Protein AF-A0A834H8C4-F1 (afdb_monomer)

Foldseek 3Di:
DPVVLVVLVVLLVCLVVVLVVLVPDPPRDQEAEDELLNLNVLVSCVVVVHAYAYEDADAPVVVLLVVQCVVVVVPVPDPDQADWDFRPPDPDTDIDGNVVVPVPDPPDDPSVVVSVVSSVVSQVSGPYYDYPDDCVVPVD

Nearest PDB structures (foldseek):
  7vej-assembly1_A  TM=8.868E-01  e=4.089E-11  Phytolacca americana
  7vek-assembly2_B  TM=8.781E-01  e=7.745E-11  Phytolacca americana
  7vel-assembly2_B  TM=8.788E-01  e=1.136E-10  Phytolacca americana
  6lzy-assembly1_B  TM=8.771E-01  e=2.152E-10  Phytolacca americana
  7c2x-assembly1_A  TM=8.708E-01  e=2.598E-09  Glycyrrhiza uralensis

Organism: Rhododendron simsii (NCBI:txid118357)

Mean predicted aligned error: 4.96 Å

Sequence (140 aa):
MDWASNFFVATSMLQQPLEEELGEMEPKPSCIISDMGFPWTIELASKFHIPRIAFHGTCCYSLLCSHNLTVYNVLDNLKSESEPFVVPGLPDPIELTKAQLPGFNSSSSSQLKCVGDRIKEAKKAAYGVVVNSLEELETE

Solvent-accessible surface area (backbone atoms only — not comparable to full-atom values): 8452 Å² total; per-residue (Å²): 132,67,62,66,50,54,48,52,55,56,57,54,64,47,50,62,63,51,48,54,53,58,70,70,44,83,78,67,76,77,58,43,80,42,52,49,88,48,33,69,52,49,59,53,20,58,74,72,73,30,50,28,31,33,30,72,86,47,45,68,68,61,53,50,52,56,48,35,45,62,76,67,49,52,74,81,73,56,91,49,52,78,49,76,44,67,55,65,95,54,94,63,92,44,75,47,36,53,70,79,38,78,92,72,55,87,85,58,54,75,61,47,50,53,52,52,54,44,27,55,52,34,60,71,71,31,74,44,72,54,64,73,68,55,70,86,78,66,77,119

Radius of gyration: 17.71 Å; Cα contacts (8 Å, |Δi|>4): 141; chains: 1; bounding box: 40×24×49 Å

Secondary structure (DSSP, 8-state):
--HHHHHHHHHHTTHHHHHHHHHH-SSPPS-EEEETT-TTHHHHHHHTT--EEEE-SS-HHHHHHHHHHHHTTGGGG-SSTT-EE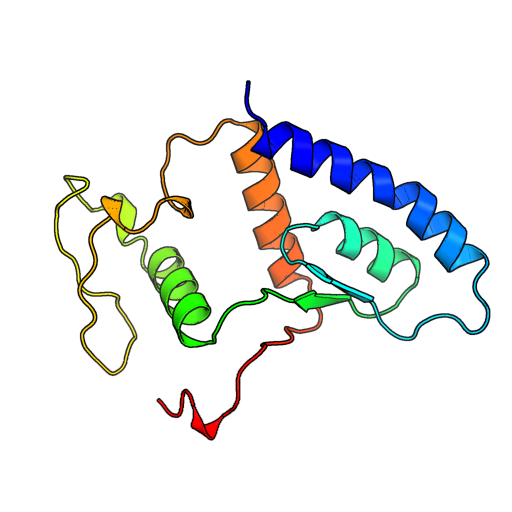EPTT-SS--EEEGGG-GGG-TT--HHHHHHHHHHHHHHHHSSEEE-S--GGGS--

pLDDT: mean 89.81, std 9.22, range [50.56, 97.62]

Structure (mmCIF, N/CA/C/O backbone):
data_AF-A0A834H8C4-F1
#
_entry.id   AF-A0A834H8C4-F1
#
loop_
_atom_site.group_PDB
_atom_site.id
_atom_site.type_symbol
_atom_site.label_atom_id
_atom_site.label_alt_id
_atom_site.label_comp_id
_atom_site.label_asym_id
_atom_site.label_entity_id
_atom_site.label_seq_id
_atom_site.pdbx_PDB_ins_code
_atom_site.Cartn_x
_atom_site.Cartn_y
_atom_site.Cartn_z
_atom_site.occupancy
_atom_site.B_iso_or_equiv
_atom_site.auth_seq_id
_atom_site.auth_comp_id
_atom_site.auth_asym_id
_atom_site.auth_atom_id
_atom_site.pdbx_PDB_model_num
ATOM 1 N N . MET A 1 1 ? 20.766 13.135 4.242 1.00 50.56 1 MET A N 1
ATOM 2 C CA . MET A 1 1 ? 19.725 12.968 5.276 1.00 50.56 1 MET A CA 1
ATOM 3 C C . MET A 1 1 ? 18.566 12.270 4.593 1.00 50.56 1 MET A C 1
ATOM 5 O O . MET A 1 1 ? 18.087 12.799 3.604 1.00 50.56 1 MET A O 1
ATOM 9 N N . ASP A 1 2 ? 18.214 11.058 5.016 1.00 75.25 2 ASP A N 1
ATOM 10 C CA . ASP A 1 2 ? 17.134 10.279 4.394 1.00 75.25 2 ASP A CA 1
ATOM 11 C C . ASP A 1 2 ? 15.786 10.731 4.977 1.00 75.25 2 ASP A C 1
ATOM 13 O O . ASP A 1 2 ? 15.315 10.214 5.992 1.00 75.25 2 ASP A O 1
ATOM 17 N N . TRP A 1 3 ? 15.211 11.787 4.392 1.00 83.06 3 TRP A N 1
ATOM 18 C CA . TRP A 1 3 ? 13.956 12.380 4.866 1.00 83.06 3 TRP A CA 1
ATOM 19 C C . TRP A 1 3 ? 12.778 11.411 4.770 1.00 83.06 3 TRP A C 1
ATOM 21 O O . TRP A 1 3 ? 11.887 11.468 5.612 1.00 83.06 3 TRP A O 1
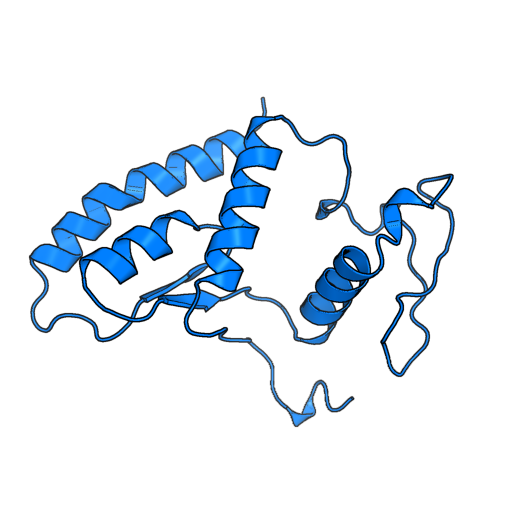ATOM 31 N N . ALA A 1 4 ? 12.792 10.509 3.785 1.00 82.88 4 ALA A N 1
ATOM 32 C CA . ALA A 1 4 ? 11.743 9.517 3.602 1.00 82.88 4 ALA A CA 1
ATOM 33 C C . ALA A 1 4 ? 11.739 8.509 4.758 1.00 82.88 4 ALA A C 1
ATOM 35 O O . ALA A 1 4 ? 10.697 8.281 5.368 1.00 82.88 4 ALA A O 1
ATOM 36 N N . SER A 1 5 ? 12.907 7.972 5.128 1.00 82.12 5 SER A N 1
ATOM 37 C CA . SER A 1 5 ? 13.017 7.081 6.2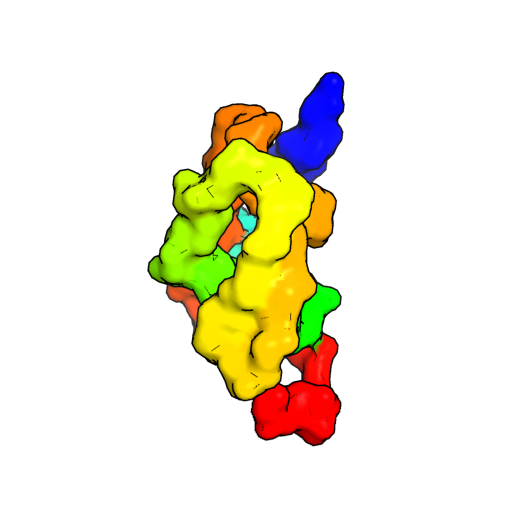90 1.00 82.12 5 SER A CA 1
ATOM 38 C C . SER A 1 5 ? 12.545 7.766 7.580 1.00 82.12 5 SER A C 1
ATOM 40 O O . SER A 1 5 ? 11.693 7.237 8.297 1.00 82.12 5 SER A O 1
ATOM 42 N N . ASN A 1 6 ? 13.022 8.990 7.836 1.00 88.56 6 ASN A N 1
ATOM 43 C CA . ASN A 1 6 ? 12.616 9.759 9.015 1.00 88.56 6 ASN A CA 1
ATOM 44 C C . ASN A 1 6 ? 11.107 10.031 9.047 1.00 88.56 6 ASN A C 1
ATOM 46 O O . ASN A 1 6 ? 10.503 9.988 10.117 1.00 88.56 6 ASN A O 1
ATOM 50 N N . PHE A 1 7 ? 10.494 10.285 7.890 1.00 90.81 7 PHE A N 1
ATOM 51 C CA . PHE A 1 7 ? 9.054 10.484 7.778 1.00 90.81 7 PHE A CA 1
ATOM 52 C C . PHE A 1 7 ? 8.277 9.223 8.178 1.00 90.81 7 PHE A C 1
ATOM 54 O O . PHE A 1 7 ? 7.386 9.303 9.021 1.00 90.81 7 PHE A O 1
ATOM 61 N N . PHE A 1 8 ? 8.647 8.045 7.665 1.00 8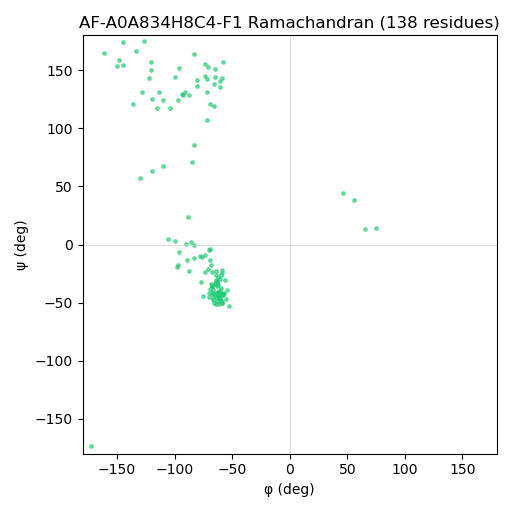9.69 8 PHE A N 1
ATOM 62 C CA . PHE A 1 8 ? 7.982 6.794 8.049 1.00 89.69 8 PHE A CA 1
ATOM 63 C C . PHE A 1 8 ? 8.146 6.479 9.538 1.00 89.69 8 PHE A C 1
ATOM 65 O O . PHE A 1 8 ? 7.170 6.104 10.192 1.00 89.69 8 PHE A O 1
ATOM 72 N N . VAL A 1 9 ? 9.336 6.703 10.103 1.00 90.31 9 VAL A N 1
ATOM 73 C CA . VAL A 1 9 ? 9.559 6.567 11.550 1.00 90.31 9 VAL A CA 1
ATOM 74 C C . VAL A 1 9 ? 8.642 7.513 12.325 1.00 90.31 9 VAL A C 1
ATOM 76 O O . VAL A 1 9 ? 7.910 7.054 13.201 1.00 90.31 9 VAL A O 1
ATOM 79 N N . ALA A 1 10 ? 8.602 8.797 11.966 1.00 93.88 10 ALA A N 1
ATOM 80 C CA . ALA A 1 10 ? 7.743 9.775 12.629 1.00 93.88 10 ALA A CA 1
ATOM 81 C C . ALA A 1 10 ? 6.257 9.391 12.549 1.00 93.88 10 ALA A C 1
ATOM 83 O O . ALA A 1 10 ? 5.554 9.452 13.553 1.00 93.88 10 ALA A O 1
ATOM 84 N N . THR A 1 11 ? 5.779 8.920 11.392 1.00 95.06 11 THR A N 1
ATOM 85 C CA . THR A 1 11 ? 4.377 8.488 11.248 1.00 95.06 11 THR A CA 1
ATOM 86 C C . THR A 1 11 ? 4.054 7.269 12.108 1.00 95.06 11 THR A C 1
ATOM 88 O O . THR A 1 11 ? 2.949 7.178 12.627 1.00 95.06 11 THR A O 1
ATOM 91 N N . SER A 1 12 ? 5.008 6.356 12.327 1.00 93.62 12 SER A N 1
ATOM 92 C CA . SER A 1 12 ? 4.797 5.200 13.208 1.00 93.62 12 SER A CA 1
ATOM 93 C C . SER A 1 12 ? 4.646 5.583 14.682 1.00 93.62 12 SER A C 1
ATOM 95 O O . SER A 1 12 ? 3.973 4.879 15.429 1.00 93.62 12 SER A O 1
ATOM 97 N N . MET A 1 13 ? 5.180 6.737 15.096 1.00 96.12 13 MET A N 1
ATOM 98 C CA . MET A 1 13 ? 4.993 7.259 16.454 1.00 96.12 13 MET A CA 1
ATOM 99 C C . MET A 1 13 ? 3.547 7.712 16.720 1.00 96.12 13 MET A C 1
ATOM 101 O O . MET A 1 13 ? 3.180 7.905 17.874 1.00 96.12 13 MET A O 1
ATOM 105 N N . LEU A 1 14 ? 2.712 7.842 15.679 1.00 96.94 14 LEU A N 1
ATOM 106 C CA . LEU A 1 14 ? 1.277 8.122 15.813 1.00 96.94 14 LEU A CA 1
ATOM 107 C C . LEU A 1 14 ? 0.462 6.891 16.237 1.00 96.94 14 LEU A C 1
ATOM 109 O O . LEU A 1 14 ? -0.706 7.041 16.586 1.00 96.94 14 LEU A O 1
ATOM 113 N N . GLN A 1 15 ? 1.054 5.690 16.228 1.00 96.75 15 GLN A N 1
ATOM 114 C CA . GLN A 1 15 ? 0.357 4.451 16.576 1.00 96.75 15 GLN A CA 1
ATOM 115 C C . GLN A 1 15 ? -0.219 4.486 17.992 1.00 96.75 15 GLN A C 1
ATOM 117 O O . 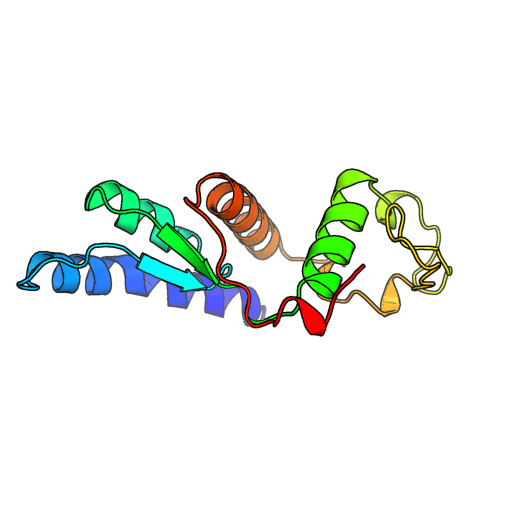GLN A 1 15 ? -1.401 4.206 18.160 1.00 96.75 15 GLN A O 1
ATOM 122 N N . GLN A 1 16 ? 0.592 4.845 18.992 1.00 97.06 16 GLN A N 1
ATOM 123 C CA . GLN A 1 16 ? 0.146 4.867 20.385 1.00 97.06 16 GLN A CA 1
ATOM 124 C C . GLN A 1 16 ? -0.932 5.939 20.636 1.00 97.06 16 GLN A C 1
ATOM 126 O O . GLN A 1 16 ? -1.982 5.570 21.153 1.00 97.06 16 GLN A O 1
ATOM 131 N N . PRO A 1 17 ? -0.757 7.215 20.231 1.00 97.25 17 PRO A N 1
ATOM 132 C CA . PRO A 1 17 ? -1.814 8.214 20.390 1.00 97.25 17 PRO A CA 1
ATOM 133 C C . PRO A 1 17 ? -3.126 7.807 19.714 1.00 97.25 17 PRO A C 1
ATOM 135 O O . PRO A 1 17 ? -4.193 7.967 20.293 1.00 97.25 17 PRO A O 1
ATOM 138 N N . LEU A 1 18 ? -3.067 7.238 18.504 1.00 96.25 18 LEU A N 1
ATOM 139 C CA . LEU A 1 18 ? -4.275 6.782 17.818 1.00 96.25 18 LEU A CA 1
ATOM 140 C C . LEU A 1 18 ? -4.926 5.593 18.539 1.00 96.25 18 LEU A C 1
ATOM 142 O O . LEU A 1 18 ? -6.146 5.489 18.567 1.00 96.25 18 LEU A O 1
ATOM 146 N N . GLU A 1 19 ? -4.131 4.698 19.120 1.00 96.75 19 GLU A N 1
ATOM 147 C CA . GLU A 1 19 ? -4.639 3.597 19.934 1.00 96.75 19 GLU A CA 1
ATOM 148 C C . GLU A 1 19 ? -5.385 4.081 21.177 1.00 96.75 19 GLU A C 1
ATOM 150 O O . GLU A 1 19 ? -6.476 3.586 21.449 1.00 96.75 19 GLU A O 1
ATOM 155 N N . GLU A 1 20 ? -4.828 5.056 21.894 1.00 97.19 20 GLU A N 1
ATOM 156 C CA . GLU A 1 20 ? -5.464 5.668 23.063 1.00 97.19 20 GLU A CA 1
ATOM 157 C C . GLU A 1 20 ? -6.802 6.318 22.669 1.00 97.19 20 GLU A C 1
ATOM 159 O O . GLU A 1 20 ? -7.836 6.003 23.255 1.00 97.19 20 GLU A O 1
ATOM 164 N N . GLU A 1 21 ? -6.826 7.112 21.594 1.00 96.19 21 GLU A N 1
ATOM 165 C CA . GLU A 1 21 ? -8.054 7.744 21.089 1.00 96.19 21 GLU A CA 1
ATOM 166 C C . GLU A 1 21 ? -9.121 6.718 20.664 1.00 96.19 21 GLU A C 1
ATOM 168 O O . GLU A 1 21 ? -10.294 6.838 21.025 1.00 96.19 21 GLU A O 1
ATOM 173 N N . LEU A 1 22 ? -8.738 5.656 19.943 1.00 95.06 22 LEU A N 1
ATOM 174 C CA . LEU A 1 22 ? -9.659 4.567 19.588 1.00 95.06 22 LEU A CA 1
ATOM 175 C C . LEU A 1 22 ? -10.181 3.815 20.826 1.00 95.06 22 LEU A C 1
ATOM 177 O O . LEU A 1 22 ? -11.322 3.334 20.836 1.00 95.06 22 LEU A O 1
ATOM 181 N N . GLY A 1 23 ? -9.360 3.720 21.874 1.00 95.50 23 GLY A N 1
ATOM 182 C CA . GLY A 1 23 ? -9.702 3.146 23.175 1.00 95.50 23 GLY A CA 1
ATOM 183 C C . GLY A 1 23 ? -10.800 3.914 23.909 1.00 95.50 23 GLY A C 1
ATOM 184 O O . GLY A 1 23 ? -11.662 3.281 24.518 1.00 95.50 23 GLY A O 1
ATOM 185 N N . GLU A 1 24 ? -10.857 5.234 23.740 1.00 96.62 24 GLU A N 1
ATOM 186 C CA . GLU A 1 24 ? -11.833 6.114 24.400 1.00 96.62 24 GLU A CA 1
ATOM 187 C C . GLU A 1 24 ? -13.059 6.451 23.529 1.00 96.62 24 GLU A C 1
ATOM 189 O O . GLU A 1 24 ? -14.097 6.860 24.046 1.00 96.62 24 GLU A O 1
ATOM 194 N N . MET A 1 25 ? -12.988 6.256 22.206 1.00 95.75 25 MET A N 1
ATOM 195 C CA . MET A 1 25 ? -14.103 6.543 21.291 1.00 95.75 25 MET A CA 1
ATOM 196 C C . MET A 1 25 ? -15.369 5.726 21.588 1.00 95.75 25 MET A C 1
ATOM 198 O O . MET A 1 25 ? -15.303 4.503 21.714 1.00 95.75 25 MET A O 1
ATOM 202 N N . GLU A 1 26 ? -16.528 6.390 21.567 1.00 96.06 26 GLU A N 1
ATOM 203 C CA . GLU A 1 26 ? -17.854 5.765 21.566 1.00 96.06 26 GLU A CA 1
ATOM 204 C C . GLU A 1 26 ? -18.783 6.469 20.550 1.00 96.06 26 GLU A C 1
ATOM 206 O O . GLU A 1 26 ? -19.008 7.678 20.671 1.00 96.06 26 GLU A O 1
ATOM 211 N N . PRO A 1 27 ? -19.336 5.760 19.542 1.00 94.19 27 PRO A N 1
ATOM 212 C CA . PRO A 1 27 ? -19.182 4.326 19.290 1.00 94.19 27 PRO A CA 1
ATOM 213 C C . PRO A 1 27 ? -17.793 3.966 18.739 1.00 94.19 27 PRO A C 1
ATOM 215 O O . PRO A 1 27 ? -17.139 4.776 18.079 1.00 94.19 27 PRO A O 1
ATOM 218 N N . LYS A 1 28 ? -17.370 2.714 18.950 1.00 92.62 28 LYS A N 1
ATOM 219 C CA . LYS A 1 28 ? -16.164 2.166 18.309 1.00 92.62 28 LYS A CA 1
ATOM 220 C C . LYS A 1 28 ? -16.299 2.172 16.780 1.00 92.62 28 LYS A C 1
ATOM 222 O O . LYS A 1 28 ? -17.377 1.854 16.266 1.00 92.62 28 LYS A O 1
ATOM 227 N N . PRO A 1 29 ? -15.227 2.491 16.030 1.00 95.69 29 PRO A N 1
ATOM 228 C CA . PRO A 1 29 ? -15.260 2.385 14.579 1.00 95.69 29 PRO A CA 1
ATOM 229 C C . PRO A 1 29 ? -15.416 0.926 14.153 1.00 95.69 29 PRO A C 1
ATOM 231 O O . PRO A 1 29 ? -14.949 0.012 14.826 1.00 95.69 29 PRO A O 1
ATOM 234 N N . SER A 1 30 ? -16.037 0.709 12.998 1.00 97.06 30 SER A N 1
ATOM 235 C CA . SER A 1 30 ? -16.212 -0.624 12.417 1.00 97.06 30 SER A CA 1
ATOM 236 C C . SER A 1 30 ? -15.061 -1.050 11.504 1.00 97.06 30 SER A C 1
ATOM 238 O O . SER A 1 30 ? -14.982 -2.219 11.141 1.00 97.06 30 SER A O 1
ATOM 240 N N . CYS A 1 31 ? -14.185 -0.126 11.099 1.00 97.31 31 CYS A N 1
ATOM 241 C CA . CYS A 1 31 ? -13.018 -0.396 10.259 1.00 97.31 31 CYS A CA 1
ATOM 242 C C . CYS A 1 31 ? -11.981 0.732 10.357 1.00 97.31 31 CYS A C 1
ATOM 244 O O . CYS A 1 31 ? -12.291 1.836 10.805 1.00 97.31 31 CYS A O 1
ATOM 246 N N . ILE A 1 32 ? -10.759 0.461 9.892 1.00 97.44 32 ILE A N 1
ATOM 247 C CA . ILE A 1 32 ? -9.719 1.472 9.672 1.00 97.44 32 ILE A CA 1
ATOM 248 C C . ILE A 1 32 ? -9.422 1.544 8.178 1.00 97.44 32 ILE A C 1
ATOM 250 O O . ILE A 1 32 ? -8.927 0.577 7.598 1.00 97.44 32 ILE A O 1
ATOM 254 N N . ILE A 1 33 ? -9.663 2.701 7.564 1.00 97.25 33 ILE A N 1
ATOM 255 C CA . ILE A 1 33 ? -9.165 3.013 6.221 1.00 97.25 33 ILE A CA 1
ATOM 256 C C . ILE A 1 33 ? -7.889 3.827 6.390 1.00 97.25 33 ILE A C 1
ATOM 258 O O . ILE A 1 33 ? -7.883 4.840 7.085 1.00 97.25 33 ILE A O 1
ATOM 262 N N . SER A 1 34 ? -6.791 3.368 5.803 1.00 96.75 34 SER A N 1
ATOM 263 C CA . SER A 1 34 ? -5.481 3.986 6.029 1.00 96.75 34 SER A CA 1
ATOM 264 C C . SER A 1 34 ? -4.571 3.854 4.822 1.00 96.75 34 SER A C 1
ATOM 266 O O . SER A 1 34 ? -4.693 2.919 4.026 1.00 96.75 34 SER A O 1
ATOM 268 N N . ASP A 1 35 ? -3.641 4.800 4.714 1.00 94.62 35 ASP A N 1
ATOM 269 C CA . ASP A 1 35 ? -2.649 4.818 3.651 1.00 94.62 35 ASP A CA 1
ATOM 270 C C . ASP A 1 35 ? -1.795 3.538 3.662 1.00 94.62 35 ASP A C 1
ATOM 272 O O . ASP A 1 35 ? -1.462 2.967 4.714 1.00 94.62 35 ASP A O 1
ATOM 276 N N . MET A 1 36 ? -1.439 3.061 2.473 1.00 88.19 36 MET A N 1
ATOM 277 C CA . MET A 1 36 ? -0.556 1.909 2.307 1.00 88.19 36 MET A CA 1
ATOM 278 C C . MET A 1 36 ? 0.832 2.143 2.935 1.00 88.19 36 MET A C 1
ATOM 280 O O . MET A 1 36 ? 1.415 1.198 3.465 1.00 88.19 36 MET A O 1
ATOM 284 N N . GLY A 1 37 ? 1.305 3.390 2.982 1.00 89.88 37 GLY A N 1
ATOM 285 C CA . GLY A 1 37 ? 2.538 3.818 3.639 1.00 89.88 37 GLY A CA 1
ATOM 286 C C . GLY A 1 37 ? 2.511 3.784 5.170 1.00 89.88 37 GLY A C 1
ATOM 287 O O . GLY A 1 37 ? 3.547 4.000 5.795 1.00 89.88 37 GLY A O 1
ATOM 288 N N . PHE A 1 38 ? 1.372 3.474 5.797 1.00 94.56 38 PHE A N 1
ATOM 289 C CA . PHE A 1 38 ? 1.249 3.330 7.252 1.00 94.56 38 PHE A CA 1
ATOM 290 C C . PHE A 1 38 ? 1.028 1.867 7.646 1.00 94.56 38 PHE A C 1
ATOM 292 O O . PHE A 1 38 ? -0.053 1.523 8.123 1.00 94.56 38 PHE A O 1
ATOM 299 N N . PRO A 1 39 ? 2.013 0.965 7.468 1.00 92.81 39 PRO A N 1
ATOM 300 C CA . PRO A 1 39 ? 1.814 -0.461 7.718 1.00 92.81 39 PRO A CA 1
ATOM 301 C C . PRO A 1 39 ? 1.461 -0.769 9.178 1.00 92.81 39 PRO A C 1
ATOM 303 O O . PRO A 1 39 ? 0.728 -1.715 9.430 1.00 92.81 39 PRO A O 1
ATOM 306 N N . TRP A 1 40 ? 1.903 0.056 10.133 1.00 95.44 40 TRP A N 1
ATOM 307 C CA . TRP A 1 40 ? 1.632 -0.086 11.573 1.00 95.44 40 TRP A CA 1
ATOM 308 C C . TRP A 1 40 ? 0.136 -0.074 11.931 1.00 95.44 40 TRP A C 1
ATOM 310 O O . TRP A 1 40 ? -0.281 -0.613 12.952 1.00 95.44 40 TRP A O 1
ATOM 320 N N . THR A 1 41 ? -0.707 0.480 11.063 1.00 96.81 41 THR A N 1
ATOM 321 C CA . THR A 1 41 ? -2.154 0.526 11.270 1.00 96.81 41 THR A CA 1
ATOM 322 C C . THR A 1 41 ? -2.815 -0.868 11.199 1.00 96.81 41 THR A C 1
ATOM 324 O O . THR A 1 41 ? -3.929 -1.025 11.698 1.00 96.81 41 THR A O 1
ATOM 327 N N . ILE A 1 42 ? -2.160 -1.892 10.625 1.00 95.75 42 ILE A N 1
ATOM 328 C CA . ILE A 1 42 ? -2.678 -3.275 10.647 1.00 95.75 42 ILE A CA 1
ATOM 329 C C . ILE A 1 42 ? -2.676 -3.865 12.062 1.00 95.75 42 ILE A C 1
ATOM 331 O O . ILE A 1 42 ? -3.598 -4.588 12.439 1.00 95.75 42 ILE A O 1
ATOM 335 N N . GLU A 1 43 ? -1.659 -3.528 12.858 1.00 95.12 43 GLU A N 1
ATOM 336 C CA . GLU A 1 43 ? -1.517 -3.979 14.244 1.00 95.12 43 GLU A CA 1
ATOM 337 C C . GLU A 1 43 ? -2.635 -3.371 15.095 1.00 95.12 43 GLU A C 1
ATOM 339 O O . GLU A 1 43 ? -3.284 -4.064 15.876 1.00 95.12 43 GLU A O 1
ATOM 344 N N . LEU A 1 44 ? -2.925 -2.090 14.853 1.00 96.00 44 LEU A N 1
ATOM 345 C CA . LEU A 1 44 ? -4.016 -1.363 15.485 1.00 96.00 44 LEU A CA 1
ATOM 346 C C . LEU A 1 44 ? -5.382 -1.981 15.158 1.00 96.00 44 LEU A C 1
ATOM 348 O O . LEU A 1 44 ? -6.153 -2.302 16.059 1.00 96.00 44 LEU A O 1
ATOM 352 N N . ALA A 1 45 ? -5.659 -2.213 13.873 1.00 96.50 45 ALA A N 1
ATOM 353 C CA . ALA A 1 45 ? -6.900 -2.841 13.427 1.00 96.50 45 ALA A CA 1
ATOM 354 C C . ALA A 1 45 ? -7.087 -4.237 14.054 1.00 96.50 45 ALA A C 1
ATOM 356 O O . ALA A 1 45 ? -8.160 -4.557 14.564 1.00 96.50 45 ALA A O 1
ATOM 357 N N . SER A 1 46 ? -6.006 -5.025 14.108 1.00 95.75 46 SER A N 1
ATOM 358 C CA . SER A 1 46 ? -5.997 -6.350 14.739 1.00 95.75 46 SER A CA 1
ATOM 359 C C . SER A 1 46 ? -6.309 -6.277 16.235 1.00 95.75 46 SER A C 1
ATOM 361 O O . SER A 1 46 ? -7.115 -7.060 16.730 1.00 95.75 46 SER A O 1
ATOM 363 N N . LYS A 1 47 ? -5.725 -5.311 16.954 1.00 96.00 47 LYS A N 1
ATOM 364 C CA . LYS A 1 47 ? -5.943 -5.117 18.395 1.00 96.00 47 LYS A CA 1
ATOM 365 C C . LYS A 1 47 ? -7.397 -4.796 18.737 1.00 96.00 47 LYS A C 1
ATOM 367 O O . LYS A 1 47 ? -7.937 -5.333 19.702 1.00 96.00 47 LYS A O 1
ATOM 372 N N . PHE A 1 48 ? -8.039 -3.955 17.931 1.00 95.94 48 PHE A N 1
ATOM 373 C CA . PHE A 1 48 ? -9.450 -3.600 18.098 1.00 95.94 48 PHE A CA 1
ATOM 374 C C . PHE A 1 48 ? -10.414 -4.590 17.430 1.00 95.94 48 PHE A C 1
ATOM 376 O O . PHE A 1 48 ? -11.621 -4.395 17.509 1.00 95.94 48 PHE A O 1
ATOM 383 N N . HIS A 1 49 ? -9.905 -5.671 16.828 1.00 96.12 49 HIS A N 1
ATOM 384 C CA . HIS A 1 49 ? -10.694 -6.691 16.130 1.00 96.12 49 HIS A CA 1
ATOM 385 C C . HIS A 1 49 ? -11.581 -6.115 15.011 1.00 96.12 49 HIS A C 1
ATOM 387 O O . HIS A 1 49 ? -12.708 -6.562 14.803 1.00 96.12 49 HIS A O 1
ATOM 393 N N . ILE A 1 50 ? -11.059 -5.130 14.275 1.00 97.31 50 ILE A N 1
ATOM 394 C CA . ILE A 1 50 ? -11.739 -4.485 13.146 1.00 97.31 50 ILE A CA 1
ATOM 395 C C . ILE A 1 50 ? -10.926 -4.640 11.854 1.00 97.31 50 ILE A C 1
ATOM 397 O O . ILE A 1 50 ? -9.699 -4.720 11.899 1.00 97.31 50 ILE A O 1
ATOM 401 N N . PRO A 1 51 ? -11.569 -4.687 10.675 1.00 97.62 51 PRO A N 1
ATOM 402 C CA . PRO A 1 51 ? -10.860 -4.768 9.405 1.00 97.62 51 PRO A CA 1
ATOM 403 C C . PRO A 1 51 ? -10.051 -3.498 9.118 1.00 97.62 51 PRO A C 1
ATOM 405 O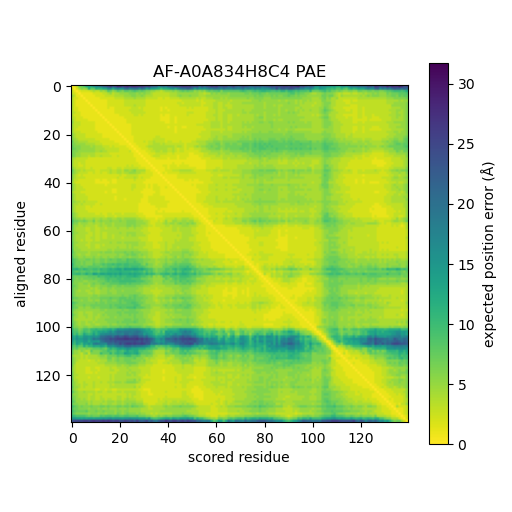 O . PRO A 1 51 ? -10.540 -2.375 9.270 1.00 97.62 51 PRO A O 1
ATOM 408 N N . ARG A 1 52 ? -8.829 -3.683 8.606 1.00 97.56 52 ARG A N 1
ATOM 409 C CA . ARG A 1 52 ? -8.081 -2.629 7.909 1.00 97.56 52 ARG A CA 1
ATOM 410 C C . ARG A 1 52 ? -8.354 -2.712 6.413 1.00 97.56 52 ARG A C 1
ATOM 412 O O . ARG A 1 52 ? -8.122 -3.756 5.807 1.00 97.56 52 ARG A O 1
ATOM 419 N N . ILE A 1 53 ? -8.727 -1.592 5.809 1.00 97.31 53 ILE A N 1
ATOM 420 C CA . ILE A 1 53 ? -8.826 -1.425 4.361 1.00 97.31 53 ILE A CA 1
ATOM 421 C C . ILE A 1 53 ? -7.703 -0.481 3.918 1.00 97.31 53 ILE A C 1
ATOM 423 O O . ILE A 1 53 ? -7.545 0.615 4.459 1.00 97.31 53 ILE A O 1
ATOM 427 N N . ALA A 1 54 ? -6.874 -0.921 2.974 1.00 95.06 54 ALA A N 1
ATOM 428 C CA . ALA A 1 54 ? -5.766 -0.112 2.478 1.00 95.06 54 ALA A CA 1
ATOM 429 C C . ALA A 1 54 ? -6.257 0.906 1.441 1.00 95.06 54 ALA A C 1
ATOM 431 O O . ALA A 1 54 ? -7.083 0.586 0.590 1.00 95.06 54 ALA A O 1
ATOM 432 N N . PHE A 1 55 ? -5.704 2.112 1.474 1.00 95.06 55 PHE A N 1
ATOM 433 C CA . PHE A 1 55 ? -5.918 3.133 0.458 1.00 95.06 55 PHE A CA 1
ATOM 434 C C . PHE A 1 55 ? -4.579 3.491 -0.189 1.00 95.06 55 PHE A C 1
ATOM 436 O O . PHE A 1 55 ? -3.616 3.807 0.505 1.00 95.06 55 PHE A O 1
ATOM 443 N N . HIS A 1 56 ? -4.504 3.392 -1.518 1.00 88.62 56 HIS A N 1
ATOM 444 C CA . HIS A 1 56 ? -3.281 3.688 -2.275 1.00 88.62 56 HIS A CA 1
ATOM 445 C C . HIS A 1 56 ? -3.255 5.100 -2.879 1.00 88.62 56 HIS A C 1
ATOM 447 O O . HIS A 1 56 ? -2.191 5.559 -3.279 1.00 88.62 56 HIS A O 1
ATOM 453 N N . GLY A 1 57 ? -4.410 5.762 -3.020 1.00 89.25 57 GLY A N 1
ATOM 454 C CA . GLY A 1 57 ? -4.498 7.088 -3.645 1.00 89.25 57 GLY A CA 1
ATOM 455 C C . GLY A 1 57 ? -4.143 7.143 -5.140 1.00 89.25 57 GLY A C 1
ATOM 456 O O . GLY A 1 57 ? -3.954 8.232 -5.670 1.00 89.25 57 GLY A O 1
ATOM 457 N N . THR A 1 58 ? -4.051 5.997 -5.823 1.00 90.69 58 THR A N 1
ATOM 458 C CA . THR A 1 58 ? -3.711 5.888 -7.255 1.00 90.69 58 THR A CA 1
ATOM 459 C C . THR A 1 58 ? -4.755 5.061 -8.020 1.00 90.69 58 THR A C 1
ATOM 461 O O . THR A 1 58 ? -5.679 4.525 -7.405 1.00 90.69 58 THR A O 1
ATOM 464 N N . CYS A 1 59 ? -4.616 4.975 -9.345 1.00 92.44 59 CYS A N 1
ATOM 465 C CA . CYS A 1 59 ? -5.529 4.264 -10.246 1.00 92.44 59 CYS A CA 1
ATOM 466 C C . CYS A 1 59 ? -5.234 2.751 -10.335 1.00 92.44 59 CYS A C 1
ATOM 468 O O . CYS A 1 59 ? -4.146 2.300 -9.949 1.00 92.44 59 CYS A O 1
ATOM 470 N N . CYS A 1 60 ? -6.177 1.956 -10.855 1.00 93.38 60 CYS A N 1
ATOM 471 C CA . CYS A 1 60 ? -6.014 0.505 -11.001 1.00 93.38 60 CYS A CA 1
ATOM 472 C C . CYS A 1 60 ? -4.841 0.165 -11.923 1.00 93.38 60 CYS A C 1
ATOM 474 O O . CYS A 1 60 ? -4.041 -0.712 -11.591 1.00 93.38 60 CYS A O 1
ATOM 476 N N . TYR A 1 61 ? -4.679 0.908 -13.021 1.00 92.88 61 TYR A N 1
ATOM 477 C CA . TYR A 1 61 ? -3.590 0.719 -13.976 1.00 92.88 61 TYR A CA 1
ATOM 478 C C . TYR A 1 61 ? -2.206 0.782 -13.311 1.00 92.88 61 TYR A C 1
ATOM 480 O O . TYR A 1 61 ? -1.361 -0.097 -13.503 1.00 92.88 61 TYR A O 1
ATOM 488 N N . SER A 1 62 ? -1.977 1.783 -12.456 1.00 91.69 62 SER A N 1
ATOM 489 C CA . SER A 1 62 ? -0.694 1.952 -11.759 1.00 91.69 62 SER A CA 1
ATOM 490 C C . SER A 1 62 ? -0.442 0.831 -10.745 1.00 91.69 62 SER A C 1
ATOM 492 O O . SER A 1 62 ? 0.697 0.371 -10.579 1.00 91.69 62 SER A O 1
ATOM 494 N N . LEU A 1 63 ? -1.501 0.355 -10.077 1.00 90.75 63 LEU A N 1
ATOM 495 C CA . LEU A 1 63 ? -1.426 -0.776 -9.149 1.00 90.75 63 LEU A CA 1
ATOM 496 C C . LEU A 1 63 ? -1.109 -2.085 -9.873 1.00 90.75 63 LEU A C 1
ATOM 498 O O . LEU A 1 63 ? -0.269 -2.847 -9.385 1.00 90.75 63 LEU A O 1
ATOM 502 N N . LEU A 1 64 ? -1.738 -2.326 -11.025 1.00 92.31 64 LEU A N 1
ATOM 503 C CA . LEU A 1 64 ? -1.511 -3.513 -11.845 1.00 92.31 64 LEU A CA 1
ATOM 504 C C . LEU A 1 64 ? -0.099 -3.519 -12.435 1.00 92.31 64 LEU A C 1
ATOM 506 O O . LEU A 1 64 ? 0.607 -4.515 -12.288 1.00 92.31 64 LEU A O 1
ATOM 510 N N . CYS A 1 65 ? 0.363 -2.390 -12.986 1.00 93.31 65 CYS A N 1
ATOM 511 C CA . CYS A 1 65 ? 1.749 -2.227 -13.428 1.00 93.31 65 CYS A CA 1
ATOM 512 C C . CYS A 1 65 ? 2.730 -2.593 -12.305 1.00 93.31 65 CYS A C 1
ATOM 514 O O . CYS A 1 65 ? 3.587 -3.458 -12.472 1.00 93.31 65 CYS A O 1
ATOM 516 N N . SER A 1 66 ? 2.566 -1.988 -11.125 1.00 90.06 66 SER A N 1
ATOM 517 C CA . SER A 1 66 ? 3.444 -2.231 -9.972 1.00 90.06 66 SER A CA 1
ATOM 518 C C . SER A 1 66 ? 3.434 -3.696 -9.519 1.00 90.06 66 SER A C 1
ATOM 520 O O . SER A 1 66 ? 4.472 -4.255 -9.151 1.00 90.06 66 SER A O 1
ATOM 522 N N . HIS A 1 67 ? 2.260 -4.332 -9.548 1.00 90.12 67 HIS A N 1
ATOM 523 C CA . HIS A 1 67 ? 2.104 -5.747 -9.235 1.00 90.12 67 HIS A CA 1
ATOM 524 C C . HIS A 1 67 ? 2.842 -6.630 -10.247 1.00 90.12 67 HIS A C 1
ATOM 526 O O . HIS A 1 67 ? 3.664 -7.451 -9.838 1.00 90.12 67 HIS A O 1
ATOM 532 N N . ASN A 1 68 ? 2.622 -6.420 -11.545 1.00 94.00 68 ASN A N 1
ATOM 533 C CA . ASN A 1 68 ? 3.220 -7.228 -12.605 1.00 94.00 68 ASN A CA 1
ATOM 534 C C . ASN A 1 68 ? 4.746 -7.071 -12.638 1.00 94.00 68 ASN A C 1
ATOM 536 O O . ASN A 1 68 ? 5.462 -8.069 -12.679 1.00 94.00 68 ASN A O 1
ATOM 540 N N . LEU A 1 69 ? 5.274 -5.851 -12.501 1.00 91.62 69 LEU A N 1
ATOM 541 C CA . LEU A 1 69 ? 6.723 -5.628 -12.395 1.00 91.62 69 LEU A CA 1
ATOM 542 C C . LEU A 1 69 ? 7.363 -6.458 -11.270 1.00 91.62 69 LEU A C 1
ATOM 544 O O . LEU A 1 69 ? 8.454 -7.000 -11.449 1.00 91.62 69 LEU A O 1
ATOM 548 N N . THR A 1 70 ? 6.660 -6.583 -10.139 1.00 87.56 70 THR A N 1
ATOM 549 C CA . THR A 1 70 ? 7.109 -7.358 -8.975 1.00 87.56 70 THR A CA 1
ATOM 550 C C . THR A 1 70 ? 6.971 -8.865 -9.193 1.00 87.56 70 THR A C 1
ATOM 552 O O . THR A 1 70 ? 7.871 -9.615 -8.843 1.00 87.56 70 THR A O 1
ATOM 555 N N . VAL A 1 71 ? 5.845 -9.336 -9.737 1.00 90.75 71 VAL A N 1
ATOM 556 C CA . VAL A 1 71 ? 5.580 -10.776 -9.919 1.00 90.75 71 VAL A CA 1
ATOM 557 C C . VAL A 1 71 ? 6.485 -11.387 -10.986 1.00 90.75 71 VAL A C 1
ATOM 559 O O . VAL A 1 71 ? 6.958 -12.508 -10.817 1.00 90.75 71 VAL A O 1
ATOM 562 N N . TYR A 1 72 ? 6.755 -10.646 -12.060 1.00 91.25 72 TYR A N 1
ATOM 563 C CA . TYR A 1 72 ? 7.591 -11.108 -13.167 1.00 91.25 72 TYR A CA 1
ATOM 564 C C . TYR A 1 72 ? 9.085 -10.781 -12.989 1.00 91.25 72 TYR A C 1
ATOM 566 O O . TYR A 1 72 ? 9.871 -11.111 -13.873 1.00 91.25 72 TYR A O 1
ATOM 574 N N . ASN A 1 73 ? 9.493 -10.143 -11.879 1.00 89.06 73 ASN A N 1
ATOM 575 C CA . ASN A 1 73 ? 10.876 -9.701 -11.624 1.00 89.06 73 ASN A CA 1
ATOM 576 C C . ASN A 1 73 ? 11.511 -8.987 -12.835 1.00 89.06 73 ASN A C 1
ATOM 578 O O . ASN A 1 73 ? 12.652 -9.254 -13.217 1.00 89.06 73 ASN A O 1
ATOM 582 N N . VAL A 1 74 ? 10.760 -8.086 -13.476 1.00 90.31 74 VAL A N 1
ATOM 583 C CA . VAL A 1 74 ? 11.177 -7.460 -14.746 1.00 90.31 74 VAL A CA 1
ATOM 584 C C . VAL A 1 74 ? 12.478 -6.677 -14.570 1.00 90.31 74 VAL A C 1
ATOM 586 O O . VAL A 1 74 ? 13.392 -6.785 -15.383 1.00 90.31 74 VAL A O 1
ATOM 589 N N . LEU A 1 75 ? 12.580 -5.926 -13.472 1.00 86.62 75 LEU A N 1
ATOM 590 C CA . LEU A 1 75 ? 13.652 -4.954 -13.255 1.00 86.62 75 LEU A CA 1
ATOM 591 C C . LEU A 1 75 ? 15.010 -5.585 -12.926 1.00 86.62 75 LEU A C 1
ATOM 593 O O . LEU A 1 75 ? 16.035 -4.958 -13.186 1.00 86.62 75 LEU A O 1
ATOM 597 N N . ASP A 1 76 ? 15.029 -6.814 -12.406 1.00 85.38 76 ASP 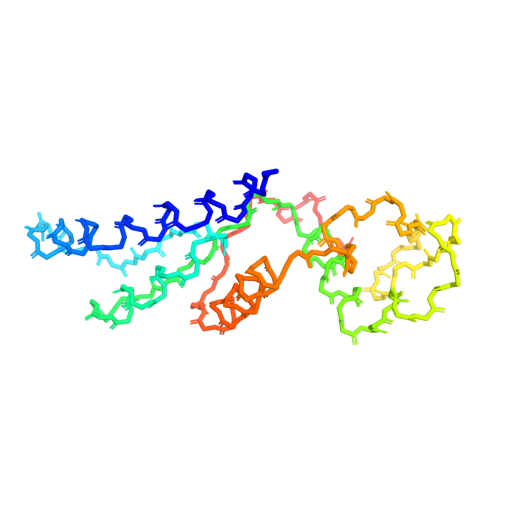A N 1
ATOM 598 C CA . ASP A 1 76 ? 16.265 -7.536 -12.070 1.00 85.38 76 ASP A CA 1
ATOM 599 C C . ASP A 1 76 ? 17.029 -7.993 -13.323 1.00 85.38 76 ASP A C 1
ATOM 601 O O . ASP A 1 76 ? 18.231 -8.249 -13.267 1.00 85.38 76 ASP A O 1
ATOM 605 N N . ASN A 1 77 ? 16.335 -8.084 -14.461 1.00 83.25 77 ASN A N 1
ATOM 606 C CA . ASN A 1 77 ? 16.885 -8.584 -15.720 1.00 83.25 77 ASN A CA 1
ATOM 607 C C . ASN A 1 77 ? 17.367 -7.469 -16.665 1.00 83.25 77 ASN A C 1
ATOM 609 O O . ASN A 1 77 ? 17.963 -7.768 -17.702 1.00 83.25 77 ASN A O 1
ATOM 613 N N . LEU A 1 78 ? 17.120 -6.199 -16.328 1.00 87.38 78 LEU A N 1
ATOM 614 C CA . LEU A 1 78 ? 17.499 -5.055 -17.158 1.00 87.38 78 LEU A CA 1
ATOM 615 C C . LEU A 1 78 ? 18.975 -4.700 -16.964 1.00 87.38 78 LEU A C 1
ATOM 617 O O . LEU A 1 78 ? 19.487 -4.634 -15.846 1.00 87.38 78 LEU A O 1
ATOM 621 N N . LYS A 1 79 ? 19.664 -4.426 -18.070 1.00 87.94 79 LYS A N 1
ATOM 622 C CA . LYS A 1 79 ? 21.096 -4.108 -18.109 1.00 87.94 79 LYS A CA 1
ATOM 623 C C . LYS A 1 79 ? 21.372 -2.622 -17.908 1.00 87.94 79 LYS A C 1
ATOM 625 O O . LYS A 1 79 ? 22.491 -2.265 -17.545 1.00 87.94 79 LYS A O 1
ATOM 630 N N . SER A 1 80 ? 20.398 -1.748 -18.174 1.00 89.62 80 SER A N 1
ATOM 631 C CA . SER A 1 80 ? 20.561 -0.298 -18.015 1.00 89.62 80 SER A CA 1
ATOM 632 C C . SER A 1 80 ? 19.269 0.417 -17.623 1.00 89.62 80 SER A C 1
ATOM 634 O O . SER A 1 80 ? 18.174 -0.069 -17.886 1.00 89.62 80 SER A O 1
ATOM 636 N N . GLU A 1 81 ? 19.403 1.609 -17.036 1.00 88.81 81 GLU A N 1
ATOM 637 C CA . GLU A 1 81 ? 18.259 2.432 -16.618 1.00 88.81 81 GLU A CA 1
ATOM 638 C C . GLU A 1 81 ? 17.386 2.912 -17.792 1.00 88.81 81 GLU A C 1
ATOM 640 O O . GLU A 1 81 ? 16.191 3.146 -17.616 1.00 88.81 81 GLU A O 1
ATOM 645 N N . SER A 1 82 ? 17.975 3.030 -18.987 1.00 93.12 82 SER A N 1
ATOM 646 C CA . SER A 1 82 ? 17.311 3.500 -20.210 1.00 93.12 82 SER A CA 1
ATOM 647 C C . SER A 1 82 ? 16.875 2.366 -21.142 1.00 93.12 82 SER A C 1
ATOM 649 O O . SER A 1 82 ? 16.401 2.644 -22.240 1.00 93.12 82 SER A O 1
ATOM 651 N N . GLU A 1 83 ? 17.077 1.103 -20.755 1.00 94.19 83 GLU A N 1
ATOM 652 C CA . GLU A 1 83 ? 16.636 -0.043 -21.552 1.00 94.19 83 GLU A CA 1
ATOM 653 C C . GLU A 1 83 ? 15.101 -0.110 -21.543 1.00 94.19 83 GLU A C 1
ATOM 655 O O . GLU A 1 83 ? 14.515 -0.186 -20.456 1.00 94.19 83 GLU A O 1
ATOM 660 N N . PRO A 1 84 ? 14.444 -0.046 -22.717 1.00 95.69 84 PRO A N 1
ATOM 661 C CA . PRO A 1 84 ? 12.998 -0.164 -22.797 1.00 95.69 84 PRO A CA 1
ATOM 662 C C . PRO A 1 84 ? 12.560 -1.610 -22.560 1.00 95.69 84 PRO A C 1
ATOM 664 O O . PRO A 1 84 ? 13.218 -2.559 -22.991 1.00 95.69 84 PRO A O 1
ATOM 667 N N . PHE A 1 85 ? 11.418 -1.778 -21.907 1.00 95.50 85 PHE A N 1
ATOM 668 C CA . PHE A 1 85 ? 10.763 -3.066 -21.725 1.00 95.50 85 PHE A CA 1
ATOM 669 C C . PHE A 1 85 ? 9.243 -2.897 -21.762 1.00 95.50 85 PHE A C 1
ATOM 671 O O . PHE A 1 85 ? 8.713 -1.841 -21.419 1.00 95.50 85 PHE A O 1
ATOM 678 N N . VAL A 1 86 ? 8.536 -3.964 -22.134 1.00 96.88 86 VAL A N 1
ATOM 679 C CA . VAL A 1 86 ? 7.069 -3.993 -22.115 1.00 96.88 86 VAL A CA 1
ATOM 680 C C . VAL A 1 86 ? 6.588 -4.518 -20.766 1.00 96.88 86 VAL A C 1
ATOM 682 O O . VAL A 1 86 ? 7.070 -5.552 -20.298 1.00 96.88 86 VAL A O 1
ATOM 685 N N . VAL A 1 87 ? 5.642 -3.821 -20.135 1.00 95.81 87 VAL A N 1
ATOM 686 C CA . VAL A 1 87 ? 5.024 -4.281 -18.885 1.00 95.81 87 VAL A CA 1
ATOM 687 C C . VAL A 1 87 ? 4.230 -5.566 -19.168 1.00 95.81 87 VAL A C 1
ATOM 689 O O . VAL A 1 87 ? 3.297 -5.542 -19.970 1.00 95.81 87 VAL A O 1
ATOM 692 N N . PRO A 1 88 ? 4.570 -6.702 -18.536 1.00 95.69 88 PRO A N 1
ATOM 693 C CA . PRO A 1 88 ? 3.873 -7.958 -18.784 1.00 95.69 88 PRO A CA 1
ATOM 694 C C . PRO A 1 88 ? 2.457 -7.933 -18.199 1.00 95.69 88 PRO A C 1
ATOM 696 O O . PRO A 1 88 ? 2.208 -7.271 -17.193 1.00 95.69 88 PRO A O 1
ATOM 699 N N . GLY A 1 89 ? 1.546 -8.713 -18.787 1.00 93.56 89 GLY A N 1
ATOM 700 C CA . GLY A 1 89 ? 0.214 -8.971 -18.225 1.00 93.56 89 GLY A CA 1
ATOM 701 C C . GLY A 1 89 ? -0.794 -7.824 -18.342 1.00 93.56 89 GLY A C 1
ATOM 702 O O . GLY A 1 89 ? -1.804 -7.868 -17.646 1.00 93.56 89 GLY A O 1
ATOM 703 N N . LEU A 1 90 ? -0.521 -6.816 -19.174 1.00 93.56 90 LEU A N 1
ATOM 704 C CA . LEU A 1 90 ? -1.495 -5.800 -19.584 1.00 93.56 90 LEU A CA 1
ATOM 705 C C . LEU A 1 90 ? -2.128 -6.183 -20.936 1.00 93.56 90 LEU A C 1
ATOM 707 O O . LEU A 1 90 ? -1.465 -6.871 -21.720 1.00 93.56 90 LEU A O 1
ATOM 711 N N . PRO A 1 91 ? -3.376 -5.762 -21.218 1.00 92.62 91 PRO A N 1
ATOM 712 C CA . PRO A 1 91 ? -4.015 -6.002 -22.514 1.00 92.62 91 PRO A CA 1
ATOM 713 C C . PRO A 1 91 ? -3.314 -5.240 -23.646 1.00 92.62 91 PRO A C 1
ATOM 715 O O . PRO A 1 91 ? -3.096 -5.799 -24.722 1.00 92.62 91 PRO A O 1
ATOM 718 N N . ASP A 1 92 ? -2.893 -4.003 -23.373 1.00 92.19 92 ASP A N 1
ATOM 719 C CA . ASP A 1 92 ? -2.155 -3.159 -24.306 1.00 92.19 92 ASP A CA 1
ATOM 720 C C . ASP A 1 92 ? -0.643 -3.167 -24.028 1.00 92.19 92 ASP A C 1
ATOM 722 O O . ASP A 1 92 ? -0.209 -3.181 -22.868 1.00 92.19 92 ASP A O 1
ATOM 726 N N . PRO A 1 93 ? 0.198 -3.113 -25.078 1.00 95.50 93 PRO A N 1
ATOM 727 C CA . PRO A 1 93 ? 1.641 -3.036 -24.915 1.00 95.50 93 PRO A CA 1
ATOM 728 C C . PRO A 1 93 ? 2.051 -1.652 -24.403 1.00 95.50 93 PRO A C 1
ATOM 730 O O . PRO A 1 93 ? 2.068 -0.670 -25.145 1.00 95.50 93 PRO A O 1
ATOM 733 N N . ILE A 1 94 ? 2.444 -1.593 -23.132 1.00 96.31 94 ILE A N 1
ATOM 734 C CA . ILE A 1 94 ? 3.014 -0.396 -22.511 1.00 96.31 94 ILE A CA 1
ATOM 735 C C . ILE A 1 94 ? 4.522 -0.565 -22.381 1.00 96.31 94 ILE A C 1
ATOM 737 O O . ILE A 1 94 ? 4.992 -1.440 -21.653 1.00 96.31 94 ILE A O 1
ATOM 741 N N . GLU A 1 95 ? 5.272 0.306 -23.050 1.00 96.75 95 GLU A N 1
ATOM 742 C CA . GLU A 1 95 ? 6.729 0.364 -22.955 1.00 96.75 95 GLU A CA 1
ATOM 743 C C . GLU A 1 95 ? 7.175 1.381 -21.896 1.00 96.75 95 GLU A C 1
ATOM 745 O O . GLU A 1 95 ? 6.738 2.534 -21.901 1.00 96.75 95 GLU A O 1
ATOM 750 N N . LEU A 1 96 ? 8.055 0.953 -20.990 1.00 95.62 96 LEU A N 1
ATOM 751 C CA . LEU A 1 96 ? 8.661 1.780 -19.948 1.00 95.62 96 LEU A CA 1
ATOM 752 C C . L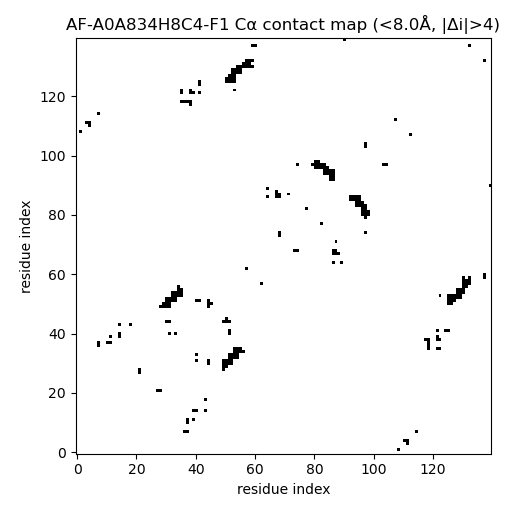EU A 1 96 ? 10.173 1.546 -19.883 1.00 95.62 96 LEU A C 1
ATOM 754 O O . LEU A 1 96 ? 10.707 0.577 -20.413 1.00 95.62 96 LEU A O 1
ATOM 758 N N . THR A 1 97 ? 10.858 2.431 -19.171 1.00 94.12 97 THR A N 1
ATOM 759 C CA . THR A 1 97 ? 12.267 2.311 -18.788 1.00 94.12 97 THR A CA 1
ATOM 760 C C . THR A 1 97 ? 12.383 2.338 -17.269 1.00 94.12 97 THR A C 1
ATOM 762 O O . THR A 1 97 ? 11.525 2.883 -16.568 1.00 94.12 97 THR A O 1
ATOM 765 N N . LYS A 1 98 ? 13.465 1.782 -16.723 1.00 90.12 98 LYS A N 1
ATOM 766 C CA . LYS A 1 98 ? 13.681 1.769 -15.270 1.00 90.12 98 LYS A CA 1
ATOM 767 C C . LYS A 1 98 ? 13.853 3.184 -14.694 1.00 90.12 98 LYS A C 1
ATOM 769 O O . LYS A 1 98 ? 13.355 3.466 -13.607 1.00 90.12 98 LYS A O 1
ATOM 774 N N . ALA A 1 99 ? 14.407 4.112 -15.476 1.00 90.00 99 ALA A N 1
ATOM 775 C CA . ALA A 1 99 ? 14.495 5.528 -15.120 1.00 90.00 99 ALA A CA 1
ATOM 776 C C . ALA A 1 99 ? 13.124 6.198 -14.862 1.00 90.00 99 ALA A C 1
ATOM 778 O O . ALA A 1 99 ? 13.056 7.181 -14.124 1.00 90.00 99 ALA A O 1
ATOM 779 N N . GLN A 1 100 ? 12.029 5.672 -15.427 1.00 91.50 100 GLN A N 1
ATOM 780 C CA . GLN A 1 100 ? 10.660 6.158 -15.191 1.00 91.50 100 GLN A CA 1
ATOM 781 C C . GLN A 1 100 ? 10.026 5.586 -13.908 1.00 91.50 100 GLN A C 1
ATOM 783 O O . GLN A 1 100 ? 8.896 5.940 -13.574 1.00 91.50 100 GLN A O 1
ATOM 788 N N . LEU A 1 101 ? 10.739 4.728 -13.167 1.00 87.88 101 LEU A N 1
ATOM 789 C CA . LEU A 1 101 ? 10.245 4.005 -11.992 1.00 87.88 101 LEU A CA 1
ATOM 790 C C . LEU A 1 101 ? 11.046 4.348 -10.720 1.00 87.88 101 LEU A C 1
ATOM 792 O O . LEU A 1 101 ? 11.655 3.467 -10.107 1.00 87.88 101 LEU A O 1
ATOM 796 N N . PRO A 1 102 ? 11.026 5.610 -10.248 1.00 72.50 102 PRO A N 1
ATOM 797 C CA . PRO A 1 102 ? 11.863 6.052 -9.130 1.00 72.50 102 PRO A CA 1
ATOM 798 C C . PRO A 1 102 ? 11.618 5.280 -7.821 1.00 72.50 102 PRO A C 1
ATOM 800 O O . PRO A 1 102 ? 12.533 5.160 -7.009 1.00 72.50 102 PRO A O 1
ATOM 803 N N . GLY A 1 103 ? 10.416 4.723 -7.622 1.00 67.75 103 GLY A N 1
ATOM 804 C CA . GLY A 1 103 ? 10.057 3.920 -6.444 1.00 67.75 103 GLY A CA 1
ATOM 805 C C . GLY A 1 103 ? 10.574 2.476 -6.447 1.00 67.75 103 GLY A C 1
ATOM 806 O O . GLY A 1 103 ? 10.494 1.811 -5.420 1.00 67.75 103 GLY A O 1
ATOM 807 N N . PHE A 1 104 ? 11.113 1.992 -7.569 1.00 66.06 104 PHE A N 1
ATOM 808 C CA . PHE A 1 104 ? 11.636 0.628 -7.714 1.00 66.06 104 PHE A CA 1
ATOM 809 C C . PHE A 1 104 ? 13.170 0.564 -7.741 1.00 66.06 104 PHE A C 1
ATOM 811 O O . PHE A 1 104 ? 13.757 -0.502 -7.942 1.00 66.06 104 PHE A O 1
ATOM 818 N N . ASN A 1 105 ? 13.842 1.697 -7.537 1.00 61.06 105 ASN A N 1
ATOM 819 C CA . ASN A 1 105 ? 15.294 1.750 -7.577 1.00 61.06 105 ASN A CA 1
ATOM 820 C C . ASN A 1 105 ? 15.925 1.070 -6.355 1.00 61.06 105 ASN A C 1
ATOM 822 O O . ASN A 1 105 ? 15.594 1.344 -5.203 1.00 61.06 105 ASN A O 1
ATOM 826 N N . SER A 1 106 ? 16.894 0.197 -6.631 1.00 55.19 106 SER A N 1
ATOM 827 C CA . SER A 1 106 ? 17.584 -0.675 -5.672 1.00 55.19 106 SER A CA 1
ATOM 828 C C . SER A 1 106 ? 18.508 0.054 -4.688 1.00 55.19 106 SER A C 1
ATOM 830 O O . SER A 1 106 ? 19.082 -0.572 -3.798 1.00 55.19 106 SER A O 1
ATOM 832 N N . SER A 1 107 ? 18.672 1.369 -4.827 1.00 55.41 107 SER A N 1
ATOM 833 C CA . SER A 1 107 ? 19.545 2.219 -4.010 1.00 55.41 107 SER A CA 1
ATOM 834 C C . SER A 1 107 ? 18.865 2.772 -2.747 1.00 55.41 107 SER A C 1
ATOM 836 O O . SER A 1 107 ? 19.298 3.784 -2.196 1.00 55.41 107 SER A O 1
ATOM 838 N N . SER A 1 108 ? 17.816 2.109 -2.253 1.00 61.84 108 SER A N 1
ATOM 839 C CA . SER A 1 108 ? 17.163 2.475 -0.994 1.00 61.84 108 SER A CA 1
ATOM 840 C C . SER A 1 108 ? 18.034 2.122 0.219 1.00 61.84 108 SER A C 1
ATOM 842 O O . SER A 1 108 ? 18.659 1.059 0.257 1.00 61.84 108 SER A O 1
ATOM 844 N N . SER A 1 109 ? 18.025 2.970 1.250 1.00 67.56 109 SER A N 1
ATOM 845 C CA . SER A 1 109 ? 18.638 2.658 2.547 1.00 67.56 109 SER A CA 1
ATOM 846 C C . SER A 1 109 ? 18.041 1.377 3.160 1.00 67.56 109 SER A C 1
ATOM 848 O O . SER A 1 109 ? 16.911 0.986 2.855 1.00 67.56 109 SER A O 1
ATOM 850 N N . SER A 1 110 ? 18.775 0.712 4.061 1.00 74.75 110 SER A N 1
ATOM 851 C CA . SER A 1 110 ? 18.283 -0.495 4.755 1.00 74.75 110 SER A CA 1
ATOM 852 C C . SER A 1 110 ? 16.968 -0.256 5.510 1.00 74.75 110 SER A C 1
ATOM 854 O O . SER A 1 110 ? 16.138 -1.159 5.611 1.00 74.75 110 SER A O 1
ATOM 856 N N . GLN A 1 111 ? 16.755 0.968 6.000 1.00 73.94 111 GLN A N 1
ATOM 857 C CA . GLN A 1 111 ? 15.527 1.381 6.675 1.00 73.94 111 GLN A CA 1
ATOM 858 C C . GLN A 1 111 ? 14.343 1.472 5.708 1.00 73.94 111 GLN A C 1
ATOM 860 O O . GLN A 1 111 ? 13.283 0.926 6.003 1.00 73.94 111 GLN A O 1
ATOM 865 N N . LEU A 1 112 ? 14.527 2.083 4.533 1.00 77.62 112 LEU A N 1
ATOM 866 C CA . LEU A 1 112 ? 13.485 2.142 3.504 1.00 77.62 112 LEU A CA 1
ATOM 867 C C . LEU A 1 112 ? 13.107 0.751 2.988 1.00 77.62 112 LEU A C 1
ATOM 869 O O . LEU A 1 112 ? 11.928 0.484 2.770 1.00 77.62 112 LEU A O 1
ATOM 873 N N . LYS A 1 113 ? 14.081 -0.161 2.879 1.00 80.44 113 LYS A N 1
ATOM 874 C CA . LYS A 1 113 ? 13.805 -1.564 2.551 1.00 80.44 113 LYS A CA 1
ATOM 875 C C . LYS A 1 113 ? 12.931 -2.238 3.615 1.00 80.44 113 LYS A C 1
ATOM 877 O O . LYS A 1 113 ? 11.925 -2.847 3.273 1.00 80.44 113 LYS A O 1
ATOM 882 N N . CYS A 1 114 ? 13.260 -2.062 4.897 1.00 82.25 114 CYS A N 1
ATOM 883 C CA . CYS A 1 114 ? 12.458 -2.584 6.010 1.00 82.25 114 CYS A CA 1
ATOM 884 C C . CYS A 1 114 ? 11.020 -2.030 6.001 1.00 82.25 114 CYS A C 1
ATOM 886 O O . CYS A 1 114 ? 10.061 -2.778 6.191 1.00 82.25 114 CYS A O 1
ATOM 888 N N . VAL A 1 115 ? 10.850 -0.731 5.729 1.00 83.25 115 VAL A N 1
ATOM 889 C CA . VAL A 1 115 ? 9.521 -0.121 5.559 1.00 83.25 115 VAL A CA 1
ATOM 890 C C . VAL A 1 115 ? 8.779 -0.754 4.379 1.00 83.25 115 VAL A C 1
ATOM 892 O O . VAL A 1 115 ? 7.622 -1.136 4.535 1.00 83.25 115 VAL A O 1
ATOM 895 N N . GLY A 1 116 ? 9.441 -0.925 3.231 1.00 83.88 116 GLY A N 1
ATOM 896 C CA . GLY A 1 116 ? 8.868 -1.578 2.050 1.00 83.88 116 GLY A CA 1
ATOM 897 C C . GLY A 1 116 ? 8.401 -3.012 2.319 1.00 83.88 116 GLY A C 1
ATOM 898 O O . GLY A 1 116 ? 7.297 -3.386 1.921 1.00 83.88 116 GLY A O 1
ATOM 899 N N . ASP A 1 117 ? 9.187 -3.791 3.063 1.00 86.06 117 ASP A N 1
ATOM 900 C CA . ASP A 1 117 ? 8.819 -5.152 3.463 1.00 86.06 117 ASP A CA 1
ATOM 901 C C . ASP A 1 117 ? 7.582 -5.146 4.381 1.00 86.06 117 ASP A C 1
ATOM 903 O O . ASP A 1 117 ? 6.625 -5.885 4.138 1.00 86.06 117 ASP A O 1
ATOM 907 N N . ARG A 1 118 ? 7.527 -4.247 5.378 1.00 88.69 118 ARG A N 1
ATOM 908 C CA . ARG A 1 118 ? 6.341 -4.088 6.245 1.00 88.69 118 ARG A CA 1
ATOM 909 C C . ARG A 1 118 ? 5.099 -3.676 5.460 1.00 88.69 118 ARG A C 1
ATOM 911 O O . ARG A 1 118 ? 4.016 -4.183 5.731 1.00 88.69 118 ARG A O 1
ATOM 918 N N . ILE A 1 119 ? 5.248 -2.776 4.490 1.00 88.88 119 ILE A N 1
ATOM 919 C CA . ILE A 1 119 ? 4.171 -2.355 3.588 1.00 88.88 119 ILE A CA 1
ATOM 920 C C . ILE A 1 119 ? 3.636 -3.547 2.788 1.00 88.88 119 ILE A C 1
ATOM 922 O O . ILE A 1 119 ? 2.422 -3.733 2.690 1.00 88.88 119 ILE A O 1
ATOM 926 N N . LYS A 1 120 ? 4.527 -4.378 2.234 1.00 86.62 120 LYS A N 1
ATOM 927 C CA . LYS A 1 120 ? 4.148 -5.565 1.458 1.00 86.62 120 LYS A CA 1
ATOM 928 C C . LYS A 1 120 ? 3.357 -6.561 2.303 1.00 86.62 120 LYS A C 1
ATOM 930 O O . LYS A 1 120 ? 2.331 -7.060 1.841 1.00 86.62 120 LYS A O 1
ATOM 935 N N . GLU A 1 121 ? 3.795 -6.819 3.532 1.00 90.44 121 GLU A N 1
ATOM 936 C CA . GLU A 1 121 ? 3.086 -7.721 4.444 1.00 90.44 121 GLU A CA 1
ATOM 937 C C . GLU A 1 121 ? 1.758 -7.124 4.933 1.00 90.44 121 GLU A C 1
ATOM 939 O O . GLU A 1 121 ? 0.733 -7.803 4.895 1.00 90.44 121 GLU A O 1
ATOM 944 N N . ALA A 1 122 ? 1.720 -5.832 5.276 1.00 91.50 122 ALA A N 1
ATOM 945 C CA . ALA A 1 122 ? 0.483 -5.149 5.659 1.00 91.50 122 ALA A CA 1
ATOM 946 C C . ALA A 1 122 ? -0.549 -5.116 4.518 1.00 91.50 122 ALA A C 1
ATOM 948 O O . ALA A 1 122 ? -1.745 -5.237 4.773 1.00 91.50 122 ALA A O 1
ATOM 949 N N . LYS A 1 123 ? -0.107 -5.002 3.256 1.00 87.62 123 LYS A N 1
ATOM 950 C CA . LYS A 1 123 ? -0.988 -5.098 2.083 1.00 87.62 123 LYS A CA 1
ATOM 951 C C . LYS A 1 123 ? -1.625 -6.484 1.962 1.00 87.62 123 LYS A C 1
ATOM 953 O O . LYS A 1 123 ? -2.809 -6.565 1.663 1.00 87.62 123 LYS A O 1
ATOM 958 N N . LYS A 1 124 ? -0.867 -7.562 2.198 1.00 89.56 124 LYS A N 1
ATOM 959 C CA . LYS A 1 124 ? -1.397 -8.940 2.172 1.00 89.56 124 LYS A CA 1
ATOM 960 C C . LYS A 1 124 ? -2.365 -9.218 3.323 1.00 89.56 124 LYS A C 1
ATOM 962 O O . LYS A 1 124 ? -3.293 -9.996 3.152 1.00 89.56 124 LYS A O 1
ATOM 967 N N . ALA A 1 125 ? -2.122 -8.609 4.482 1.00 93.31 125 ALA A N 1
ATOM 968 C CA . ALA A 1 125 ? -2.950 -8.766 5.675 1.00 93.31 125 ALA A CA 1
ATOM 969 C C . ALA A 1 125 ? -4.194 -7.857 5.685 1.00 93.31 125 ALA A C 1
ATOM 971 O O . ALA A 1 125 ? -5.066 -8.028 6.536 1.00 93.31 125 ALA A O 1
ATOM 972 N N . ALA A 1 126 ? -4.281 -6.877 4.780 1.00 93.75 126 ALA A N 1
ATOM 973 C CA . ALA A 1 126 ? -5.438 -5.998 4.682 1.00 93.75 126 ALA A CA 1
ATOM 974 C C . ALA A 1 126 ? -6.693 -6.784 4.269 1.00 93.75 126 ALA A C 1
ATOM 976 O O . ALA A 1 126 ? -6.633 -7.689 3.441 1.00 93.75 126 ALA A O 1
ATOM 977 N N . TYR A 1 127 ? -7.845 -6.385 4.808 1.00 96.56 127 TYR A N 1
ATOM 978 C CA . TYR A 1 127 ? -9.142 -6.966 4.456 1.00 96.56 127 TYR A CA 1
ATOM 979 C C . TYR A 1 127 ? -9.509 -6.697 2.991 1.00 96.56 127 TYR A C 1
ATOM 981 O O . TYR A 1 127 ? -10.135 -7.518 2.327 1.00 96.56 127 TYR A O 1
ATOM 989 N N . GLY A 1 128 ? -9.109 -5.533 2.484 1.00 94.31 128 GLY A N 1
ATOM 990 C CA . GLY A 1 128 ? -9.338 -5.123 1.109 1.00 94.31 128 GLY A CA 1
ATOM 991 C C . GLY A 1 128 ? -8.619 -3.822 0.783 1.00 94.31 128 GLY A C 1
ATOM 992 O O . GLY A 1 128 ? -7.856 -3.288 1.596 1.00 94.31 128 GLY A O 1
ATOM 993 N N . VAL A 1 129 ? -8.888 -3.306 -0.413 1.00 93.25 129 VAL A N 1
ATOM 994 C CA . VAL A 1 129 ? -8.312 -2.060 -0.924 1.00 93.25 129 VAL A CA 1
ATOM 995 C C . VAL A 1 129 ? -9.435 -1.147 -1.406 1.00 93.25 129 VAL A C 1
ATOM 997 O O . VAL A 1 129 ? -10.290 -1.583 -2.171 1.00 93.25 129 VAL A O 1
ATOM 1000 N N . VAL A 1 130 ? -9.413 0.121 -0.989 1.00 93.88 130 VAL A N 1
ATOM 1001 C CA . VAL A 1 130 ? -10.178 1.186 -1.650 1.00 93.88 130 VAL A CA 1
ATOM 1002 C C . VAL A 1 130 ? -9.318 1.756 -2.768 1.00 93.88 130 VAL A C 1
ATOM 1004 O O . VAL A 1 130 ? -8.171 2.156 -2.537 1.00 93.88 130 VAL A O 1
ATOM 1007 N N . VAL A 1 131 ? -9.882 1.825 -3.970 1.00 92.50 131 VAL A N 1
ATOM 1008 C CA . VAL A 1 131 ? -9.247 2.458 -5.126 1.00 92.50 131 VAL A CA 1
ATOM 1009 C C . VAL A 1 131 ? -10.047 3.697 -5.499 1.00 92.50 131 VAL A C 1
ATOM 1011 O O . VAL A 1 131 ? -11.269 3.644 -5.594 1.00 92.50 131 VAL A O 1
ATOM 1014 N N . ASN A 1 132 ? -9.356 4.822 -5.684 1.00 92.31 132 ASN A N 1
ATOM 1015 C CA . ASN A 1 132 ? -9.975 6.058 -6.154 1.00 92.31 132 ASN A CA 1
ATOM 1016 C C . ASN A 1 132 ? -10.042 6.039 -7.687 1.00 92.31 132 ASN A C 1
ATOM 1018 O O . ASN A 1 132 ? -9.265 6.716 -8.356 1.00 92.31 132 ASN A O 1
ATOM 1022 N N . SER A 1 133 ? -10.916 5.189 -8.217 1.00 92.25 133 SER A N 1
ATOM 1023 C CA . SER A 1 133 ? -11.182 5.050 -9.647 1.00 92.25 133 SER A CA 1
ATOM 1024 C C . SER A 1 133 ? -12.663 4.730 -9.868 1.00 92.25 133 SER A C 1
ATOM 1026 O O . SER A 1 133 ? -13.418 4.543 -8.912 1.00 92.25 133 SER A O 1
ATOM 1028 N N . LEU A 1 134 ? -13.073 4.692 -11.130 1.00 93.19 134 LEU A N 1
ATOM 1029 C CA . LEU A 1 134 ? -14.405 4.297 -11.579 1.00 93.19 134 LEU A CA 1
ATOM 1030 C C . LEU A 1 134 ? -14.232 3.128 -12.548 1.00 93.19 134 LEU A C 1
ATOM 1032 O O . LEU A 1 134 ? -13.270 3.117 -13.313 1.00 93.19 134 LEU A O 1
ATOM 1036 N N . GLU A 1 135 ? -15.145 2.160 -12.521 1.00 91.00 135 GLU A N 1
ATOM 1037 C CA . GLU A 1 135 ? -15.055 0.970 -13.376 1.00 91.00 135 GLU A CA 1
ATOM 1038 C C . GLU A 1 135 ? -14.999 1.359 -14.857 1.00 91.00 135 GLU A C 1
ATOM 1040 O O .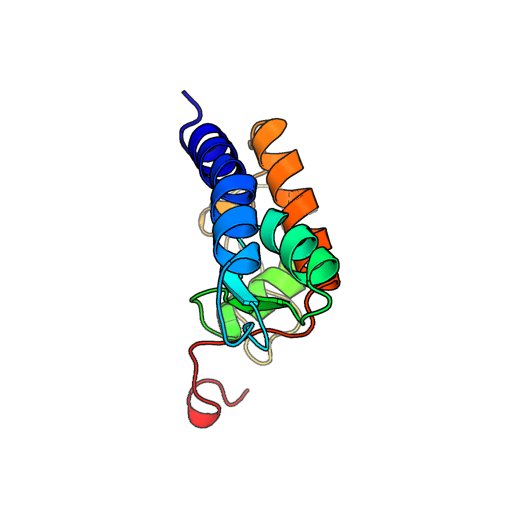 GLU A 1 135 ? -14.140 0.886 -15.592 1.00 91.00 135 GLU A O 1
ATOM 1045 N N . GLU A 1 136 ? -15.833 2.315 -15.272 1.00 94.44 136 GLU A N 1
ATOM 1046 C CA . GLU A 1 136 ? -15.929 2.782 -16.655 1.00 94.44 136 GLU A CA 1
ATOM 1047 C C . GLU A 1 136 ? -14.645 3.456 -17.162 1.00 94.44 136 GLU A C 1
ATOM 1049 O O . GLU A 1 136 ? -14.430 3.533 -18.372 1.00 94.44 136 GLU A O 1
ATOM 1054 N N . LEU A 1 137 ? -13.801 3.961 -16.253 1.00 94.06 137 LEU A N 1
ATOM 1055 C CA . LEU A 1 137 ? -12.567 4.664 -16.600 1.00 94.06 137 LEU A CA 1
ATOM 1056 C C . LEU A 1 137 ? -11.443 3.704 -17.013 1.00 94.06 137 LEU A C 1
ATOM 1058 O O . LEU A 1 137 ? -10.610 4.068 -17.838 1.00 94.06 137 LEU A O 1
ATOM 1062 N N . GLU A 1 138 ? -11.408 2.508 -16.430 1.00 90.81 138 GLU A N 1
ATOM 1063 C CA . GLU A 1 138 ? -10.324 1.529 -16.577 1.00 90.81 138 GLU A CA 1
ATOM 1064 C C . GLU A 1 138 ? -10.932 0.162 -16.929 1.00 90.81 138 GLU A C 1
ATOM 1066 O O . GLU A 1 138 ? -10.774 -0.809 -16.190 1.00 90.81 138 GLU A O 1
ATOM 1071 N N . THR A 1 139 ? -11.698 0.125 -18.028 1.00 81.69 139 THR A N 1
ATOM 1072 C CA . THR A 1 139 ? -12.558 -1.013 -18.400 1.00 81.69 139 THR A CA 1
ATOM 1073 C C . THR A 1 139 ? -11.828 -2.245 -18.924 1.00 81.69 139 THR A C 1
ATOM 1075 O O . THR A 1 139 ? -12.477 -3.276 -19.049 1.00 81.69 139 THR A O 1
ATOM 1078 N N . GLU A 1 140 ? -10.525 -2.173 -19.188 1.00 63.97 140 GLU A N 1
ATOM 1079 C CA . GLU A 1 140 ? -9.627 -3.294 -19.507 1.00 63.97 140 GLU A CA 1
ATOM 1080 C C . GLU A 1 140 ? -8.173 -2.806 -19.417 1.00 63.97 140 GLU A C 1
ATOM 1082 O O . GLU A 1 140 ? -7.850 -1.785 -20.064 1.00 63.97 140 GLU A O 1
#